Protein AF-A0A3B9CVN1-F1 (afdb_monomer_lite)

Foldseek 3Di:
DDDQDPQLDFSAADDADQDDDPHGDPPQAPVVVAPLRGHNYDNDDPPDPPDADVLLEDPPPQDLVNVVVVVVVVVVVVVVCVVPDDDPVVVRVVSVVVSSNSNSPRPVNVVVRPPD

Structure (mmCIF, N/CA/C/O backbone):
data_AF-A0A3B9CVN1-F1
#
_entry.id   AF-A0A3B9CVN1-F1
#
loop_
_atom_site.group_PDB
_atom_site.id
_atom_site.type_symbol
_atom_site.label_atom_id
_atom_site.label_alt_id
_atom_site.label_comp_id
_atom_site.label_asym_id
_atom_site.label_entity_id
_atom_site.label_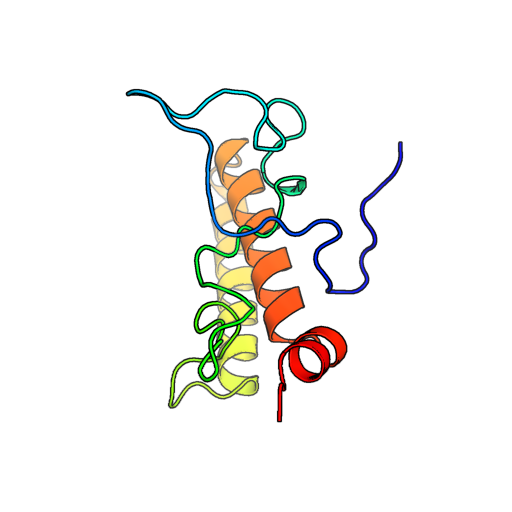seq_id
_atom_site.pdbx_PDB_ins_code
_atom_site.Cartn_x
_atom_site.Cartn_y
_atom_site.Cartn_z
_atom_site.occupancy
_atom_site.B_iso_or_equiv
_atom_site.auth_seq_id
_atom_site.auth_comp_id
_atom_site.auth_asym_id
_atom_site.auth_atom_id
_atom_site.pdbx_PDB_model_num
ATOM 1 N N . HIS A 1 1 ? -24.679 -1.175 -10.386 1.00 41.41 1 HIS A N 1
ATOM 2 C CA . HIS A 1 1 ? -23.515 -0.989 -9.498 1.00 41.41 1 HIS A CA 1
ATOM 3 C C . HIS A 1 1 ? -22.783 -2.318 -9.397 1.00 41.41 1 HIS A C 1
ATOM 5 O O . HIS A 1 1 ? -23.338 -3.246 -8.829 1.00 41.41 1 HIS A O 1
ATOM 11 N N . VAL A 1 2 ? -21.605 -2.449 -10.010 1.00 45.38 2 VAL A N 1
ATOM 12 C CA . VAL A 1 2 ? -20.778 -3.659 -9.881 1.00 45.38 2 VAL A CA 1
ATOM 13 C C . VAL A 1 2 ? -19.935 -3.482 -8.622 1.00 45.38 2 VAL A C 1
ATOM 15 O O . VAL A 1 2 ? -19.047 -2.633 -8.592 1.00 45.38 2 VAL A O 1
ATOM 18 N N . ALA A 1 3 ? -20.279 -4.198 -7.554 1.00 53.81 3 ALA A N 1
ATOM 19 C CA . ALA A 1 3 ? -19.456 -4.237 -6.352 1.00 53.81 3 ALA A CA 1
ATOM 20 C C . ALA A 1 3 ? -18.240 -5.149 -6.608 1.00 53.81 3 ALA A C 1
ATOM 22 O O . ALA A 1 3 ? -18.400 -6.187 -7.256 1.00 53.81 3 ALA A O 1
ATOM 23 N N . PRO A 1 4 ? -17.032 -4.782 -6.147 1.00 57.09 4 PRO A N 1
ATOM 24 C CA . P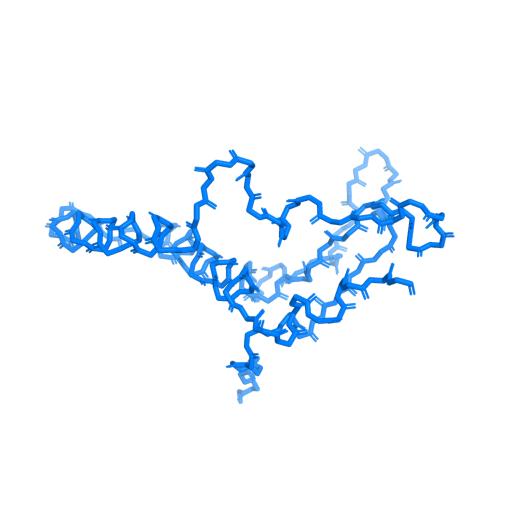RO A 1 4 ? -15.877 -5.667 -6.237 1.00 57.09 4 PRO A CA 1
ATOM 25 C C . PRO A 1 4 ? -16.137 -6.961 -5.451 1.00 57.09 4 PRO A C 1
ATOM 27 O O . PRO A 1 4 ? -16.799 -6.936 -4.416 1.00 57.09 4 PRO A O 1
ATOM 30 N N . ALA A 1 5 ? -15.632 -8.089 -5.956 1.00 59.16 5 ALA A N 1
ATOM 31 C CA . ALA A 1 5 ? -15.805 -9.392 -5.323 1.00 59.16 5 ALA A CA 1
ATOM 32 C C . ALA A 1 5 ? -15.191 -9.403 -3.910 1.00 59.16 5 ALA A C 1
ATOM 34 O O . ALA A 1 5 ? -14.015 -9.083 -3.742 1.00 59.16 5 ALA A O 1
ATOM 35 N N . ASP A 1 6 ? -15.976 -9.796 -2.904 1.00 62.56 6 ASP A N 1
ATOM 36 C CA . ASP A 1 6 ? -15.557 -9.878 -1.495 1.00 62.56 6 ASP A CA 1
ATOM 37 C C . ASP A 1 6 ? -14.891 -11.230 -1.175 1.00 62.56 6 ASP A C 1
ATOM 39 O O . ASP A 1 6 ? -15.142 -11.881 -0.165 1.00 62.56 6 ASP A O 1
ATOM 43 N N . THR A 1 7 ? -14.069 -11.723 -2.102 1.00 62.59 7 THR A N 1
ATOM 44 C CA . THR A 1 7 ? -13.437 -13.051 -2.021 1.00 62.59 7 THR A CA 1
ATOM 45 C C . THR A 1 7 ? -12.090 -13.018 -1.298 1.00 62.59 7 THR A C 1
ATOM 47 O O . THR A 1 7 ? -11.302 -13.957 -1.405 1.00 62.59 7 THR A O 1
ATOM 50 N N . GLY A 1 8 ? -11.781 -11.920 -0.599 1.00 67.38 8 GLY A N 1
ATOM 51 C CA . GLY A 1 8 ? -10.486 -11.707 0.049 1.00 67.38 8 GLY A CA 1
ATOM 52 C C . GLY A 1 8 ? -9.304 -11.602 -0.921 1.00 67.38 8 GLY A C 1
ATOM 53 O O . GLY A 1 8 ? -8.167 -11.681 -0.473 1.00 67.38 8 GLY A O 1
ATOM 54 N N . MET A 1 9 ? -9.557 -11.434 -2.225 1.00 69.94 9 MET A N 1
ATOM 55 C CA . MET A 1 9 ? -8.556 -11.250 -3.283 1.00 69.94 9 MET A CA 1
ATOM 56 C C . MET A 1 9 ? -8.692 -9.846 -3.895 1.00 69.94 9 MET A C 1
ATOM 58 O O . MET A 1 9 ? -9.810 -9.331 -3.997 1.00 69.94 9 MET A O 1
ATOM 62 N N . PRO A 1 10 ? -7.595 -9.215 -4.348 1.00 74.31 10 PRO A N 1
ATOM 63 C CA . PRO A 1 10 ? -7.690 -7.998 -5.141 1.00 74.31 10 PRO A CA 1
ATOM 64 C C . PRO A 1 10 ? -8.401 -8.291 -6.469 1.00 74.31 10 PRO A C 1
ATOM 66 O O . PRO A 1 10 ? -8.105 -9.268 -7.150 1.00 74.31 10 PRO A O 1
ATOM 69 N N . THR A 1 11 ? -9.335 -7.425 -6.858 1.00 77.00 11 THR A N 1
ATOM 70 C CA . THR A 1 11 ? -10.083 -7.553 -8.121 1.00 77.00 11 THR A CA 1
ATOM 71 C C . THR A 1 11 ? -9.287 -7.096 -9.342 1.00 77.00 11 THR A C 1
ATOM 73 O O . THR A 1 11 ? -9.693 -7.357 -10.469 1.00 77.00 11 THR A O 1
ATOM 76 N N . PHE A 1 12 ? -8.186 -6.377 -9.125 1.00 82.31 12 PHE A N 1
ATOM 77 C CA . PHE A 1 12 ? -7.290 -5.873 -10.158 1.00 82.31 12 PHE A CA 1
ATOM 78 C C . PHE A 1 12 ? -5.886 -5.679 -9.565 1.00 82.31 12 PHE A C 1
ATOM 80 O O . PHE A 1 12 ? -5.748 -5.218 -8.427 1.00 82.31 12 PHE A O 1
ATOM 87 N N . VAL A 1 13 ? -4.855 -6.043 -10.329 1.00 84.69 13 VAL A N 1
ATOM 88 C CA . VAL A 1 13 ? -3.438 -5.962 -9.944 1.00 84.69 13 VAL A CA 1
ATOM 89 C C . VAL A 1 13 ? -2.674 -5.287 -11.084 1.00 84.69 13 VAL A C 1
ATOM 91 O O . VAL A 1 13 ? -2.972 -5.546 -12.249 1.00 84.69 13 VAL A O 1
ATOM 94 N N . SER A 1 14 ? -1.704 -4.428 -10.768 1.00 87.12 14 SER A N 1
ATOM 95 C CA . SER A 1 14 ? -0.846 -3.766 -11.759 1.00 87.12 14 SER A CA 1
ATOM 96 C C . SER A 1 14 ? 0.641 -3.919 -11.422 1.00 87.12 14 SER A C 1
ATOM 98 O O . SER A 1 14 ? 1.021 -3.906 -10.253 1.00 87.12 14 SER A O 1
ATOM 100 N N . PHE A 1 15 ? 1.472 -4.061 -12.460 1.00 83.81 15 PHE A N 1
ATOM 101 C CA . PHE A 1 15 ? 2.908 -4.361 -12.382 1.00 83.81 15 PHE A CA 1
ATOM 102 C C . PHE A 1 15 ? 3.704 -3.551 -13.414 1.00 83.81 15 PHE A C 1
ATOM 104 O O . PHE A 1 15 ? 3.149 -3.112 -14.423 1.00 83.81 15 PHE A O 1
ATOM 111 N N . PRO A 1 16 ? 5.034 -3.480 -13.271 1.00 78.31 16 PRO A N 1
ATOM 112 C CA . PRO A 1 16 ? 5.751 -2.952 -12.114 1.00 78.31 16 PRO A CA 1
ATOM 113 C C . PRO A 1 16 ? 5.934 -1.429 -12.208 1.00 78.31 16 PRO A C 1
ATOM 115 O O . PRO A 1 16 ? 6.430 -0.789 -11.284 1.00 78.31 16 PRO A O 1
ATOM 118 N N . HIS A 1 17 ? 5.531 -0.832 -13.331 1.00 80.25 17 HIS 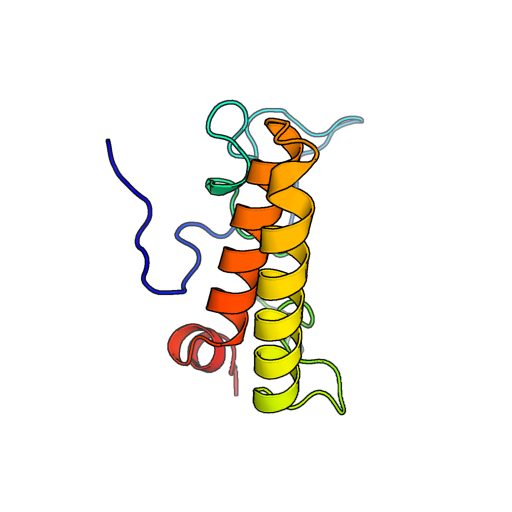A N 1
ATOM 119 C CA . HIS A 1 17 ? 5.850 0.546 -13.669 1.00 80.25 17 HIS A CA 1
ATOM 120 C C . HIS A 1 17 ? 4.613 1.430 -13.586 1.00 80.25 17 HIS A C 1
ATOM 122 O O . HIS A 1 17 ? 3.557 1.109 -14.129 1.00 80.25 17 HIS A O 1
ATOM 128 N N . ARG A 1 18 ? 4.774 2.590 -12.945 1.00 80.00 18 ARG A N 1
ATOM 129 C CA . ARG A 1 18 ? 3.875 3.725 -13.152 1.00 80.00 18 ARG A CA 1
ATOM 130 C C . ARG A 1 18 ? 4.435 4.572 -14.276 1.00 80.00 18 ARG A C 1
ATOM 132 O O . ARG A 1 18 ? 5.604 4.942 -14.246 1.00 80.00 18 ARG A O 1
ATOM 139 N N . ILE A 1 19 ? 3.588 4.904 -15.238 1.00 80.75 19 ILE A N 1
ATOM 140 C CA . ILE A 1 19 ? 3.938 5.829 -16.310 1.00 80.75 19 ILE A CA 1
ATOM 141 C C . ILE A 1 19 ? 4.158 7.200 -15.669 1.00 80.75 19 ILE A C 1
ATOM 143 O O . ILE A 1 19 ? 3.259 7.758 -15.029 1.00 80.75 19 ILE A O 1
ATOM 147 N N . ALA A 1 20 ? 5.363 7.728 -15.808 1.00 83.88 20 ALA A N 1
ATOM 148 C CA . ALA A 1 20 ? 5.711 9.045 -15.314 1.00 83.88 20 ALA A CA 1
ATOM 149 C C . ALA A 1 20 ? 6.697 9.707 -16.274 1.00 83.88 20 ALA A C 1
ATOM 151 O O . ALA A 1 20 ? 7.644 9.070 -16.725 1.00 83.88 20 ALA A O 1
ATOM 152 N N . ASP A 1 21 ? 6.467 10.987 -16.546 1.00 76.44 21 ASP A N 1
ATOM 153 C CA . ASP A 1 21 ? 7.379 11.864 -17.282 1.00 76.44 21 ASP A CA 1
ATOM 154 C C . ASP A 1 21 ? 7.417 13.207 -16.539 1.00 76.44 21 ASP A C 1
ATOM 156 O O . ASP A 1 21 ? 6.572 14.081 -16.730 1.00 76.44 21 ASP A O 1
ATOM 160 N N . GLY A 1 22 ? 8.258 13.280 -15.499 1.00 80.00 22 GLY A N 1
ATOM 161 C CA . GLY A 1 22 ? 8.301 14.387 -14.527 1.00 80.00 22 GLY A CA 1
ATOM 162 C C . GLY A 1 22 ? 7.122 14.446 -13.538 1.00 80.00 22 GLY A C 1
ATOM 163 O O . GLY A 1 22 ? 7.272 14.943 -12.424 1.00 80.00 22 GLY A O 1
ATOM 164 N N . SER A 1 23 ? 5.965 13.882 -13.891 1.00 81.12 23 SER A N 1
ATOM 165 C CA . SER A 1 23 ? 4.808 13.686 -13.010 1.00 81.12 23 SER A CA 1
ATOM 166 C C . SER A 1 23 ? 4.109 12.356 -13.315 1.00 81.12 23 SER A C 1
ATOM 168 O O . SER A 1 23 ? 4.214 11.831 -14.423 1.00 81.12 23 SER A O 1
ATOM 170 N N . THR A 1 24 ? 3.420 11.771 -12.327 1.00 79.38 24 THR A N 1
ATOM 171 C CA . THR A 1 24 ? 2.636 10.543 -12.548 1.00 79.38 24 THR A CA 1
ATOM 172 C C . THR A 1 24 ? 1.446 10.848 -13.453 1.00 79.38 24 THR A C 1
ATOM 174 O O . THR A 1 24 ? 0.629 11.707 -13.119 1.00 79.38 24 THR A O 1
ATOM 177 N N . VAL A 1 25 ? 1.321 10.118 -14.565 1.00 83.00 25 VAL A N 1
ATOM 178 C CA . VAL A 1 25 ? 0.213 10.316 -15.511 1.00 83.00 25 VAL A CA 1
ATOM 179 C C . VAL A 1 25 ? -1.121 9.981 -14.822 1.00 83.00 25 VAL A C 1
ATOM 181 O O . VAL A 1 25 ? -1.229 8.908 -14.212 1.00 83.00 25 VAL A O 1
ATOM 184 N N . PRO A 1 26 ? -2.140 10.860 -14.896 1.00 79.75 26 PRO A N 1
ATOM 185 C CA . PRO A 1 26 ? -3.449 10.611 -14.296 1.00 79.75 26 PRO A CA 1
ATOM 186 C C . PRO A 1 26 ? -4.155 9.408 -14.941 1.00 79.75 26 PRO A C 1
ATOM 188 O O . PRO A 1 26 ? -3.886 9.042 -16.079 1.00 79.75 26 PRO A O 1
ATOM 191 N N . GLY A 1 27 ? -5.079 8.785 -14.204 1.00 80.69 27 GLY A N 1
ATOM 192 C CA . GLY A 1 27 ? -5.864 7.640 -14.695 1.00 80.69 27 GLY A CA 1
ATOM 193 C C . GLY A 1 27 ? -5.220 6.265 -14.488 1.00 80.69 27 GLY A C 1
ATOM 194 O O . GLY A 1 27 ? -5.832 5.256 -14.810 1.00 80.69 27 GLY A O 1
ATOM 195 N N . GLN A 1 28 ? -4.027 6.198 -13.891 1.00 85.50 28 GLN A N 1
ATOM 196 C CA . GLN A 1 28 ? -3.384 4.926 -13.520 1.00 85.50 28 GLN A CA 1
ATOM 197 C C . GLN A 1 28 ? -3.925 4.298 -12.223 1.00 85.50 28 GLN A C 1
ATOM 199 O O . GLN A 1 28 ? -3.498 3.216 -11.826 1.00 85.50 28 GLN A O 1
ATOM 204 N N . GLY A 1 29 ? -4.852 4.982 -11.555 1.00 84.50 29 GLY A N 1
ATOM 205 C CA . GLY A 1 29 ? -5.574 4.499 -10.383 1.00 84.50 29 GLY A CA 1
ATOM 206 C C . GLY A 1 29 ? -7.061 4.825 -10.491 1.00 84.50 29 GLY A C 1
ATOM 207 O O . GLY A 1 29 ? -7.514 5.453 -11.447 1.00 84.50 29 GLY A O 1
ATOM 208 N N . ALA A 1 30 ? -7.818 4.438 -9.478 1.00 82.44 30 ALA A N 1
ATOM 209 C CA . ALA A 1 30 ? -9.265 4.553 -9.392 1.00 82.44 30 ALA A CA 1
ATOM 210 C C . ALA A 1 30 ? -9.790 5.993 -9.398 1.00 82.44 30 ALA A C 1
ATOM 212 O O . ALA A 1 30 ? -10.959 6.208 -9.712 1.00 82.44 30 ALA A O 1
ATOM 213 N N . SER A 1 31 ? -8.947 6.982 -9.084 1.00 83.81 31 SER A N 1
ATOM 214 C CA . SER A 1 31 ? -9.298 8.407 -9.132 1.00 83.81 31 SER A CA 1
ATOM 215 C C . SER A 1 31 ? -10.637 8.680 -8.418 1.00 83.81 31 SER A C 1
ATOM 217 O O . SER A 1 31 ? -10.758 8.413 -7.222 1.00 83.81 31 SER A O 1
ATOM 219 N N . PHE A 1 32 ? -11.652 9.162 -9.142 1.00 80.19 32 PHE A N 1
ATOM 220 C CA . PHE A 1 32 ? -12.990 9.470 -8.635 1.00 80.19 32 PHE A CA 1
ATOM 221 C C . PHE A 1 32 ? -13.739 8.265 -8.043 1.00 80.19 32 PHE A C 1
ATOM 223 O O . PHE A 1 32 ? -14.623 8.460 -7.213 1.00 80.19 32 PHE A O 1
ATOM 230 N N . LEU A 1 33 ? -13.395 7.030 -8.431 1.00 80.94 33 LEU A N 1
ATOM 231 C CA . LEU A 1 33 ? -13.969 5.811 -7.846 1.00 80.94 33 LEU A CA 1
ATOM 232 C C . LEU A 1 33 ? -13.467 5.578 -6.411 1.00 80.94 33 LEU A C 1
ATOM 234 O O . LEU A 1 33 ? -14.084 4.836 -5.651 1.00 80.94 33 LEU A O 1
ATOM 238 N N . GLY A 1 34 ? -12.377 6.241 -6.017 1.00 76.75 34 GLY A N 1
ATOM 239 C CA . GLY A 1 34 ? -11.807 6.175 -4.679 1.00 76.75 34 GLY A CA 1
ATOM 240 C C . GLY A 1 34 ? -10.876 4.982 -4.461 1.00 76.75 34 GLY A C 1
ATOM 241 O O . GLY A 1 34 ? -10.883 3.994 -5.193 1.00 76.75 34 GLY A O 1
ATOM 242 N N . ARG A 1 35 ? -10.071 5.064 -3.395 1.00 71.25 35 ARG A N 1
ATOM 243 C CA . ARG A 1 35 ? -8.981 4.110 -3.108 1.00 71.25 35 ARG A CA 1
ATOM 244 C C . ARG A 1 35 ? -9.420 2.652 -2.957 1.00 71.25 35 ARG A C 1
ATOM 246 O O . ARG A 1 35 ? -8.615 1.757 -3.168 1.00 71.25 35 ARG A O 1
ATOM 253 N N . GLY A 1 36 ? -10.679 2.379 -2.604 1.00 73.50 36 GLY A N 1
ATOM 254 C CA . GLY A 1 36 ? -11.187 1.001 -2.502 1.00 73.50 36 GLY A CA 1
ATOM 255 C C . GLY A 1 36 ? -11.195 0.242 -3.838 1.00 73.50 36 GLY A C 1
ATOM 256 O O . GLY A 1 36 ? -11.206 -0.995 -3.845 1.00 73.50 36 GLY A O 1
ATOM 257 N N . HIS A 1 37 ? -11.162 0.992 -4.942 1.00 79.00 37 HIS A N 1
ATOM 258 C CA . HIS A 1 37 ? -11.116 0.500 -6.313 1.00 79.00 37 HIS A CA 1
ATOM 259 C C . HIS A 1 37 ? -9.719 0.605 -6.941 1.00 79.00 37 HIS A C 1
ATOM 261 O O . HIS A 1 37 ? -9.567 0.239 -8.106 1.00 79.00 37 HIS A O 1
ATOM 267 N N . ASP A 1 38 ? -8.712 1.116 -6.217 1.00 82.56 38 ASP A N 1
ATOM 268 C CA . ASP A 1 38 ? -7.342 1.154 -6.738 1.00 82.56 38 ASP A CA 1
ATOM 269 C C . ASP A 1 38 ? -6.818 -0.277 -6.952 1.00 82.56 38 ASP A C 1
ATOM 271 O O . ASP A 1 38 ? -7.131 -1.171 -6.153 1.00 82.56 38 ASP A O 1
ATOM 275 N N . PRO A 1 39 ? -6.007 -0.516 -8.001 1.00 84.12 39 PRO A N 1
ATOM 276 C CA . PRO A 1 39 ? -5.283 -1.774 -8.133 1.00 84.12 39 PRO A CA 1
ATOM 277 C C . PRO A 1 39 ? -4.406 -2.045 -6.917 1.00 84.12 39 PRO A C 1
ATOM 279 O O . PRO A 1 39 ? -3.799 -1.130 -6.351 1.00 84.12 39 PRO A O 1
ATOM 282 N N . LEU A 1 40 ? -4.210 -3.328 -6.617 1.00 84.56 40 LEU A N 1
ATOM 283 C CA . LEU A 1 40 ? -3.017 -3.732 -5.885 1.00 84.56 40 LEU A CA 1
ATOM 284 C C . LEU A 1 40 ? -1.805 -3.501 -6.799 1.00 84.56 40 LEU A C 1
ATOM 286 O O . LEU A 1 40 ? -1.593 -4.243 -7.755 1.00 84.56 40 LEU A O 1
ATOM 290 N N . PHE A 1 41 ? -1.037 -2.450 -6.530 1.00 84.88 41 PHE A N 1
ATOM 291 C CA . PHE A 1 41 ? 0.178 -2.154 -7.283 1.00 84.88 41 PHE A CA 1
ATOM 292 C C . PHE A 1 41 ? 1.358 -2.942 -6.715 1.00 84.88 41 PHE A C 1
ATOM 294 O O . PHE A 1 41 ? 1.660 -2.847 -5.523 1.00 84.88 41 PHE A O 1
ATOM 301 N N . VAL A 1 42 ? 2.033 -3.691 -7.579 1.00 86.12 42 VAL A N 1
ATOM 302 C CA . VAL A 1 42 ? 3.199 -4.499 -7.241 1.00 86.12 42 VAL A CA 1
ATOM 303 C C . VAL A 1 42 ? 4.417 -3.944 -7.982 1.00 86.12 42 VAL A C 1
ATOM 305 O O . VAL A 1 42 ? 4.499 -4.106 -9.196 1.00 86.12 42 VAL A O 1
ATOM 308 N N . PRO A 1 43 ? 5.355 -3.280 -7.285 1.00 81.81 43 PRO A N 1
ATOM 309 C CA . PRO A 1 43 ? 6.516 -2.656 -7.923 1.00 81.81 43 PRO A CA 1
ATOM 310 C C . PRO A 1 43 ? 7.645 -3.644 -8.256 1.00 81.81 43 PRO A C 1
ATOM 312 O O . PRO A 1 43 ? 8.517 -3.317 -9.056 1.00 81.81 43 PRO A O 1
ATOM 315 N N . ASN A 1 44 ? 7.647 -4.831 -7.645 1.00 82.62 44 ASN A N 1
ATOM 316 C CA . ASN A 1 44 ? 8.680 -5.847 -7.849 1.00 82.62 44 ASN A CA 1
ATOM 317 C C . ASN A 1 44 ? 8.463 -6.564 -9.191 1.00 82.62 44 ASN A C 1
ATOM 319 O O . ASN A 1 44 ? 7.319 -6.732 -9.619 1.00 82.62 44 ASN A O 1
ATOM 323 N N . ASP A 1 45 ? 9.548 -6.999 -9.839 1.00 83.06 45 ASP A N 1
ATOM 324 C CA . ASP A 1 45 ? 9.466 -7.765 -11.087 1.00 83.06 45 ASP A CA 1
ATOM 325 C C . ASP A 1 45 ? 8.897 -9.166 -10.812 1.00 83.06 45 ASP A C 1
ATOM 327 O O . ASP A 1 45 ? 9.556 -9.955 -10.134 1.00 83.06 45 ASP A O 1
ATOM 331 N N . PRO A 1 46 ? 7.706 -9.507 -11.337 1.00 81.88 46 PRO A N 1
ATOM 332 C CA . PRO A 1 46 ? 7.106 -10.824 -11.137 1.00 81.88 46 PRO A CA 1
ATOM 333 C C . PRO A 1 46 ? 7.896 -11.972 -11.782 1.00 81.88 46 PRO A C 1
ATOM 335 O O . PRO A 1 46 ? 7.604 -13.127 -11.491 1.00 81.88 46 PRO A O 1
ATOM 338 N N . ASN A 1 47 ? 8.866 -11.681 -12.658 1.00 83.81 47 ASN A N 1
ATOM 339 C CA . ASN A 1 47 ? 9.712 -12.692 -13.297 1.00 83.81 47 ASN A CA 1
ATOM 340 C C . ASN A 1 47 ? 11.026 -12.946 -12.542 1.00 83.81 47 ASN A C 1
ATOM 342 O O . ASN A 1 47 ? 11.801 -13.812 -12.952 1.00 83.81 47 ASN A O 1
ATOM 346 N N . ALA A 1 48 ? 11.310 -12.189 -11.479 1.00 84.94 48 ALA A N 1
ATOM 347 C CA . ALA A 1 48 ? 12.498 -12.405 -10.667 1.00 84.94 48 ALA A CA 1
ATOM 348 C C . ALA A 1 48 ? 12.403 -13.750 -9.926 1.00 84.94 48 ALA A C 1
ATOM 350 O O . ALA A 1 48 ? 11.339 -14.128 -9.434 1.00 84.94 48 ALA A O 1
ATOM 351 N N . ALA A 1 49 ? 13.520 -14.477 -9.838 1.00 81.62 49 ALA A N 1
ATOM 352 C CA . ALA A 1 49 ? 13.563 -15.790 -9.186 1.00 81.62 49 ALA A CA 1
ATOM 353 C C . ALA A 1 49 ? 13.276 -15.721 -7.672 1.00 81.62 49 ALA A C 1
ATOM 355 O O . ALA A 1 49 ? 12.918 -16.722 -7.063 1.00 81.62 49 ALA A O 1
ATOM 356 N N . ASP A 1 50 ? 13.433 -14.540 -7.082 1.00 81.25 50 ASP A N 1
ATOM 357 C CA . ASP A 1 50 ? 13.184 -14.188 -5.687 1.00 81.25 50 ASP A CA 1
ATOM 358 C C . ASP A 1 50 ? 11.955 -13.273 -5.534 1.00 81.25 50 ASP A C 1
ATOM 360 O O . ASP A 1 50 ? 11.864 -12.487 -4.589 1.00 81.25 50 ASP A O 1
ATOM 364 N N . PHE A 1 51 ? 11.006 -13.330 -6.476 1.00 81.31 51 PHE A N 1
ATOM 365 C CA . PHE A 1 51 ? 9.802 -12.513 -6.398 1.00 81.31 51 PHE A CA 1
ATOM 366 C C . PHE A 1 51 ? 8.975 -12.851 -5.151 1.00 81.31 51 PHE A C 1
ATOM 368 O O . PHE A 1 51 ? 8.311 -13.882 -5.059 1.00 81.31 51 PHE A O 1
ATOM 375 N N . GLU A 1 52 ? 8.956 -11.905 -4.217 1.00 75.88 52 GLU A N 1
ATOM 376 C CA . GLU A 1 52 ? 8.129 -11.942 -3.019 1.00 75.88 52 GLU A CA 1
ATOM 377 C C . GLU A 1 52 ? 7.381 -10.617 -2.832 1.00 75.88 52 GLU A C 1
ATOM 379 O O . GLU A 1 52 ? 7.807 -9.552 -3.295 1.00 75.88 52 GLU A O 1
ATOM 384 N N . LEU A 1 53 ? 6.266 -10.671 -2.095 1.00 76.19 53 LEU A N 1
ATOM 385 C CA . LEU A 1 53 ? 5.494 -9.500 -1.672 1.00 76.19 53 LEU A CA 1
ATOM 386 C C . LEU A 1 53 ? 5.501 -9.383 -0.146 1.00 76.19 53 LEU A C 1
ATOM 388 O O . LEU A 1 53 ? 4.523 -9.770 0.496 1.00 76.19 53 LEU A O 1
ATOM 392 N N . PRO A 1 54 ? 6.557 -8.804 0.457 1.00 66.88 54 PRO A N 1
ATOM 393 C CA . PRO A 1 54 ? 6.667 -8.661 1.907 1.00 66.88 54 PRO A CA 1
ATOM 394 C C . PRO A 1 54 ? 5.473 -7.929 2.528 1.00 66.88 54 PRO A C 1
ATOM 396 O O . PRO A 1 54 ? 5.075 -8.238 3.647 1.00 66.88 54 PRO A O 1
ATOM 399 N N . GLN A 1 55 ? 4.849 -6.999 1.790 1.00 68.00 55 GLN A N 1
ATOM 400 C CA . GLN A 1 55 ? 3.632 -6.301 2.219 1.00 68.00 55 GLN A CA 1
ATOM 401 C C . GLN A 1 55 ? 2.406 -7.211 2.422 1.00 68.00 55 GLN A C 1
ATOM 403 O O . GLN A 1 55 ? 1.445 -6.789 3.065 1.00 68.00 55 GLN A O 1
ATOM 408 N N . LEU A 1 56 ? 2.418 -8.429 1.873 1.00 70.38 56 LEU A N 1
ATOM 409 C CA . LEU A 1 56 ? 1.371 -9.440 2.043 1.00 70.38 56 LEU A CA 1
ATOM 410 C C . LEU A 1 56 ? 1.788 -10.575 2.994 1.00 70.38 56 LEU A C 1
ATOM 412 O O . LEU A 1 56 ? 1.051 -11.550 3.154 1.00 70.38 56 LEU A O 1
ATOM 416 N N . SER A 1 57 ? 2.934 -10.430 3.657 1.00 68.75 57 SER A N 1
ATOM 417 C CA . SER A 1 57 ? 3.446 -11.374 4.643 1.00 68.75 57 SER A CA 1
ATOM 418 C C . SER A 1 57 ? 3.360 -10.784 6.047 1.00 68.75 57 SER A C 1
ATOM 420 O O . SER A 1 57 ? 3.456 -9.573 6.256 1.00 68.75 57 SER A O 1
ATOM 422 N N . LEU A 1 58 ? 3.175 -11.648 7.045 1.00 69.12 58 LEU A N 1
ATOM 423 C CA . LEU A 1 58 ? 3.233 -11.222 8.441 1.00 69.12 58 LEU A CA 1
ATOM 424 C C . LEU A 1 58 ? 4.695 -10.992 8.853 1.00 69.12 58 LEU A C 1
ATOM 426 O O . LEU A 1 58 ? 5.535 -11.846 8.560 1.00 69.12 58 LEU A O 1
ATOM 430 N N . PRO A 1 59 ? 5.014 -9.889 9.561 1.00 72.25 59 PRO A N 1
ATOM 431 C CA . PRO A 1 59 ? 6.340 -9.693 10.134 1.00 72.25 59 PRO A CA 1
ATOM 432 C C . PRO A 1 59 ? 6.736 -10.868 11.033 1.00 72.25 59 PRO A C 1
ATOM 434 O O . PRO A 1 59 ? 5.901 -11.429 11.751 1.00 72.25 59 PRO A O 1
ATOM 437 N N . SER A 1 60 ? 8.022 -11.215 11.037 1.00 69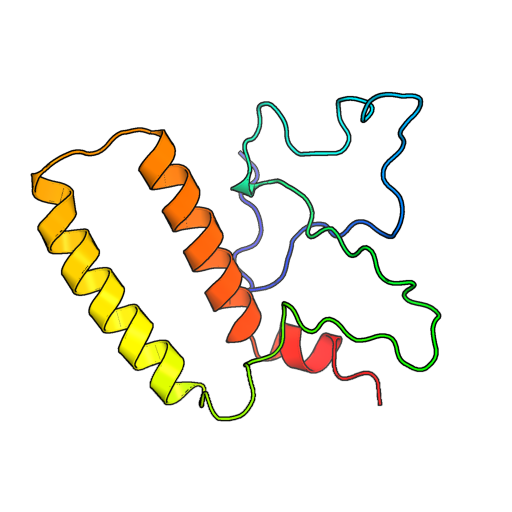.31 60 SER A N 1
ATOM 438 C CA . SER A 1 60 ? 8.552 -12.273 11.897 1.00 69.31 60 SER A CA 1
ATOM 439 C C . SER A 1 60 ? 8.206 -12.004 13.372 1.00 69.31 60 SER A C 1
ATOM 441 O O . SER A 1 60 ? 8.386 -10.905 13.894 1.00 69.31 60 SER A O 1
ATOM 443 N N . GLY A 1 61 ? 7.636 -13.007 14.049 1.00 70.56 61 GLY A N 1
ATOM 444 C CA . GLY A 1 61 ? 7.183 -12.893 15.444 1.00 70.56 61 GLY A CA 1
ATOM 445 C C . GLY A 1 61 ? 5.757 -12.352 15.646 1.00 70.56 61 GLY A C 1
ATOM 446 O O . GLY A 1 61 ? 5.308 -12.228 16.792 1.00 70.56 61 GLY A O 1
ATOM 447 N N . VAL A 1 62 ? 5.013 -12.066 14.570 1.00 75.69 62 VAL A N 1
ATOM 448 C CA . VAL A 1 62 ? 3.571 -11.777 14.627 1.00 75.69 62 VAL A CA 1
ATOM 449 C C . VAL A 1 62 ? 2.796 -12.991 14.122 1.00 75.69 62 VAL A C 1
ATOM 451 O O . VAL A 1 62 ? 2.724 -13.250 12.924 1.00 75.69 62 VAL A O 1
ATOM 454 N N . SER A 1 63 ? 2.200 -13.751 15.044 1.00 80.31 63 SER A N 1
ATOM 455 C CA . SER A 1 63 ? 1.253 -14.803 14.673 1.00 80.31 63 SER A CA 1
ATOM 456 C C . SER A 1 63 ? -0.046 -14.195 14.139 1.00 80.31 63 SER A C 1
ATOM 458 O O . SER A 1 63 ? -0.437 -13.093 14.533 1.00 80.31 63 SER A O 1
ATOM 460 N N . ALA A 1 64 ? -0.760 -14.945 13.297 1.00 76.25 64 ALA A N 1
ATOM 461 C CA . ALA A 1 64 ? -2.092 -14.554 12.833 1.00 76.25 64 ALA A CA 1
ATOM 462 C C . ALA A 1 64 ? -3.054 -14.284 14.008 1.00 76.25 64 ALA A C 1
ATOM 464 O O . ALA A 1 64 ? -3.775 -13.295 13.990 1.00 76.25 64 ALA A O 1
ATOM 465 N N . SER A 1 65 ? -2.981 -15.084 15.081 1.00 77.44 65 SER A N 1
ATOM 466 C CA . SER A 1 65 ? -3.773 -14.859 16.300 1.00 77.44 65 SER A CA 1
ATOM 467 C C . SER A 1 65 ? -3.491 -13.502 16.947 1.00 77.44 65 SER A C 1
ATOM 469 O O . SER A 1 65 ? -4.412 -12.765 17.277 1.00 77.44 65 SER A O 1
ATOM 471 N N . ARG A 1 66 ? -2.214 -13.117 17.057 1.00 80.56 66 ARG A N 1
ATOM 472 C CA . ARG A 1 66 ? -1.813 -11.829 17.631 1.00 80.56 66 ARG A CA 1
ATOM 473 C C . ARG A 1 66 ? -2.255 -10.653 16.759 1.00 80.56 66 ARG A C 1
ATOM 475 O O . ARG A 1 66 ? -2.526 -9.572 17.281 1.00 80.56 66 ARG A O 1
ATOM 482 N N . LEU A 1 67 ? -2.295 -10.839 15.438 1.00 79.44 67 LEU A N 1
ATOM 483 C CA . LEU A 1 67 ? -2.852 -9.850 14.517 1.00 79.44 67 LEU A CA 1
ATOM 484 C C . LEU A 1 67 ? -4.361 -9.685 14.739 1.00 79.44 67 LEU A C 1
ATOM 486 O O . LEU A 1 67 ? -4.831 -8.552 14.849 1.00 79.44 67 LEU A O 1
ATOM 490 N N . ASP A 1 68 ? -5.095 -10.793 14.843 1.00 79.88 68 ASP A N 1
ATOM 491 C CA . ASP A 1 68 ? -6.540 -10.783 15.078 1.00 79.88 68 ASP A CA 1
ATOM 492 C C . ASP A 1 68 ? -6.884 -10.122 16.423 1.00 79.88 68 ASP A C 1
ATOM 494 O O . ASP A 1 68 ? -7.747 -9.244 16.464 1.00 79.88 68 ASP A O 1
ATOM 498 N N . ASP A 1 69 ? -6.135 -10.417 17.490 1.00 81.44 69 ASP A N 1
ATOM 499 C CA . ASP A 1 69 ? -6.304 -9.770 18.800 1.00 81.44 69 ASP A CA 1
ATOM 500 C C . ASP A 1 69 ? -6.113 -8.245 18.716 1.00 81.44 69 ASP A C 1
ATOM 502 O O . ASP A 1 69 ? -6.899 -7.462 19.259 1.00 81.44 69 ASP A O 1
ATOM 506 N N . ARG A 1 70 ? -5.078 -7.792 17.991 1.00 81.94 70 ARG A N 1
ATOM 507 C CA . ARG A 1 70 ? -4.837 -6.357 17.764 1.00 81.94 70 ARG A CA 1
ATOM 508 C C . ARG A 1 70 ? -5.958 -5.718 16.955 1.00 81.94 70 ARG A C 1
ATOM 510 O O . ARG A 1 70 ? -6.313 -4.573 17.233 1.00 81.94 70 ARG A O 1
ATOM 517 N N . ARG A 1 71 ? -6.515 -6.433 15.975 1.00 78.88 71 ARG A N 1
ATOM 518 C CA . ARG A 1 71 ? -7.640 -5.954 15.167 1.00 78.88 71 ARG A CA 1
ATOM 519 C C . ARG A 1 71 ? -8.896 -5.796 16.017 1.00 78.88 71 ARG A C 1
ATOM 521 O O . ARG A 1 71 ? -9.579 -4.781 15.895 1.00 78.88 71 ARG A O 1
ATOM 528 N N . GLU A 1 72 ? -9.197 -6.751 16.889 1.00 83.19 72 GLU A N 1
ATOM 529 C CA . GLU A 1 72 ? -10.345 -6.650 17.796 1.00 83.19 72 GLU A CA 1
ATOM 530 C C . GLU A 1 72 ? -10.194 -5.486 18.781 1.00 83.19 72 GLU A C 1
ATOM 532 O O . GLU A 1 72 ? -11.127 -4.696 18.958 1.00 83.19 72 GLU A O 1
ATOM 537 N N . LEU A 1 73 ? -8.992 -5.287 19.329 1.00 84.25 73 LEU A N 1
ATOM 538 C CA . LEU A 1 73 ? -8.699 -4.123 20.163 1.00 84.25 73 LEU A CA 1
ATOM 539 C C . LEU A 1 73 ? -8.851 -2.804 19.388 1.00 84.25 73 LEU A C 1
ATOM 541 O O . LEU A 1 73 ? -9.477 -1.865 19.877 1.00 84.25 73 LEU A O 1
ATOM 545 N N . GLN A 1 74 ? -8.337 -2.732 18.159 1.00 81.50 74 GLN A N 1
ATOM 546 C CA . GLN A 1 74 ? -8.478 -1.551 17.308 1.00 81.50 74 GLN A CA 1
ATOM 547 C C . GLN A 1 74 ? -9.948 -1.245 17.002 1.00 81.50 74 GLN A C 1
ATOM 549 O O . GLN A 1 74 ? -10.357 -0.091 17.089 1.00 81.50 74 GLN A O 1
ATOM 554 N N . LYS A 1 75 ? -10.776 -2.256 16.708 1.00 80.44 75 LYS A N 1
ATOM 555 C CA . LYS A 1 75 ? -12.225 -2.074 16.508 1.00 80.44 75 LYS A CA 1
ATOM 556 C C . LYS A 1 75 ? -12.916 -1.543 17.760 1.00 80.44 75 LYS A C 1
ATOM 558 O O . LYS A 1 75 ? -13.871 -0.776 17.647 1.00 80.44 75 LYS A O 1
ATOM 563 N N . LEU A 1 76 ? -12.495 -1.972 18.950 1.00 81.94 76 LEU A N 1
ATOM 564 C CA . LEU A 1 76 ? -13.020 -1.454 20.217 1.00 81.94 76 LEU A CA 1
ATOM 565 C C . LEU A 1 76 ? -12.665 0.028 20.394 1.00 81.94 76 LEU A C 1
ATOM 567 O O . LEU A 1 76 ? -13.557 0.832 20.661 1.00 81.94 76 LEU A O 1
ATOM 571 N N . ILE A 1 77 ? -11.407 0.397 20.147 1.00 78.56 77 ILE A N 1
ATOM 572 C CA . ILE A 1 77 ? -10.935 1.789 20.212 1.00 78.56 77 ILE A CA 1
ATOM 573 C C . ILE A 1 77 ? -11.645 2.657 19.164 1.00 78.56 77 ILE A C 1
ATOM 575 O O . ILE A 1 77 ? -12.187 3.705 19.501 1.00 78.56 77 ILE A O 1
ATOM 579 N N . ASN A 1 78 ? -11.727 2.207 17.909 1.00 72.69 78 ASN A N 1
ATOM 580 C CA . ASN A 1 78 ? -12.409 2.930 16.833 1.00 72.69 78 ASN A CA 1
ATOM 581 C C . ASN A 1 78 ? -13.904 3.115 17.125 1.00 72.69 78 ASN A C 1
ATOM 583 O O . ASN A 1 78 ? -14.460 4.168 16.824 1.00 72.69 78 ASN A O 1
ATOM 587 N N . ARG A 1 79 ? -14.570 2.126 17.741 1.00 76.25 79 ARG A N 1
ATOM 588 C CA . ARG A 1 79 ? -15.963 2.269 18.198 1.00 76.25 79 ARG A CA 1
ATOM 589 C C . ARG A 1 79 ? -16.110 3.343 19.274 1.00 76.25 79 ARG A C 1
ATOM 591 O O . ARG A 1 79 ? -17.079 4.092 19.220 1.00 76.25 79 ARG A O 1
ATOM 598 N N . GLN A 1 80 ? -15.161 3.445 20.202 1.00 67.06 80 GLN A N 1
ATOM 599 C CA . GLN A 1 80 ? -15.147 4.505 21.215 1.00 67.06 80 GLN A CA 1
ATOM 600 C C . GLN A 1 80 ? -14.835 5.881 20.597 1.00 67.06 80 GLN A C 1
ATOM 602 O O . GLN A 1 80 ? -15.475 6.869 20.946 1.00 67.06 80 GLN A O 1
ATOM 607 N N . ALA A 1 81 ? -13.929 5.941 19.617 1.00 63.06 81 ALA A N 1
ATOM 608 C CA . ALA A 1 81 ? -13.562 7.167 18.904 1.00 63.06 81 ALA A CA 1
ATOM 609 C C . ALA A 1 81 ? -14.636 7.653 17.911 1.00 63.06 81 ALA A C 1
ATOM 611 O O . ALA A 1 81 ? -14.737 8.849 17.645 1.00 63.06 81 ALA A O 1
ATOM 612 N N . LYS A 1 82 ? -15.492 6.757 17.396 1.00 59.00 82 LYS A N 1
ATOM 613 C CA . LYS A 1 82 ? -16.603 7.090 16.482 1.00 59.00 82 LYS A CA 1
ATOM 614 C C . LYS A 1 82 ? -17.653 8.026 17.083 1.00 59.00 82 LYS A 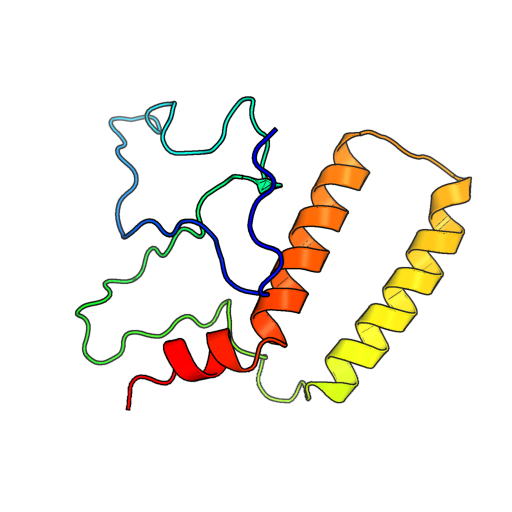C 1
ATOM 616 O O . LYS A 1 82 ? -18.445 8.579 16.319 1.00 59.00 82 LYS A O 1
ATOM 621 N N . GLY A 1 83 ? -17.671 8.182 18.409 1.00 55.44 83 GLY A N 1
ATOM 622 C CA . GLY A 1 83 ? -18.485 9.179 19.101 1.00 55.44 83 GLY A CA 1
ATOM 623 C C . GLY A 1 83 ? -17.919 10.602 19.040 1.00 55.44 83 GLY A C 1
ATOM 624 O O . GLY A 1 83 ? -18.624 11.521 19.440 1.00 55.44 83 GLY A O 1
ATOM 625 N N . LEU A 1 84 ? -16.682 10.791 18.558 1.00 54.69 84 LEU A N 1
ATOM 626 C CA . LEU A 1 84 ? -15.963 12.065 18.664 1.00 54.69 84 LEU A CA 1
ATOM 627 C C . LEU A 1 84 ? -15.689 12.782 17.335 1.00 54.69 84 LEU A C 1
ATOM 629 O O . LEU A 1 84 ? -15.616 14.000 17.367 1.00 54.69 84 LEU A O 1
ATOM 633 N N . ASP A 1 85 ? -15.604 12.106 16.184 1.00 55.81 85 ASP A N 1
ATOM 634 C CA . ASP A 1 85 ? -15.738 12.765 14.870 1.00 55.81 85 ASP A CA 1
ATOM 635 C C . ASP A 1 85 ? -15.738 11.733 13.726 1.00 55.81 85 ASP A C 1
ATOM 637 O O . ASP A 1 85 ? -14.914 10.818 13.711 1.00 55.81 85 ASP A O 1
ATOM 641 N N . GLN A 1 86 ? -16.630 11.859 12.736 1.00 58.25 86 GLN A N 1
ATOM 642 C CA . GLN A 1 86 ? -16.673 10.965 11.561 1.00 58.25 86 GLN A CA 1
ATOM 643 C C . GLN A 1 86 ? -16.511 11.737 10.250 1.00 58.25 86 GLN A C 1
ATOM 645 O O . GLN A 1 86 ? -17.439 11.832 9.436 1.00 58.25 86 GLN A O 1
ATOM 650 N N . THR A 1 87 ? -15.300 12.234 10.006 1.00 59.94 87 THR A N 1
ATOM 651 C CA . THR A 1 87 ? -14.929 12.837 8.721 1.00 59.94 87 THR A CA 1
ATOM 652 C C . THR A 1 87 ? -14.831 11.776 7.613 1.00 59.94 87 THR A C 1
ATOM 654 O O . THR A 1 87 ? -14.534 10.602 7.851 1.00 59.94 87 THR A O 1
ATOM 657 N N . ALA A 1 88 ? -15.096 12.169 6.364 1.00 56.41 88 ALA A N 1
ATOM 658 C CA . ALA A 1 88 ? -15.086 11.257 5.214 1.00 56.41 88 ALA A CA 1
ATOM 659 C C . ALA A 1 88 ? -13.703 10.625 4.946 1.00 56.41 88 ALA A C 1
ATOM 661 O O . ALA A 1 88 ? -13.623 9.487 4.484 1.00 56.41 88 ALA A O 1
ATOM 662 N N . ALA A 1 89 ? -12.618 11.328 5.287 1.00 58.22 89 ALA A N 1
ATOM 663 C CA . ALA A 1 89 ? -11.250 10.831 5.145 1.00 58.22 89 ALA A CA 1
ATOM 664 C C . ALA A 1 89 ? -10.953 9.637 6.072 1.00 58.22 89 ALA A C 1
ATOM 666 O O . ALA A 1 89 ? -10.299 8.685 5.646 1.00 58.22 89 ALA A O 1
ATOM 667 N N . ALA A 1 90 ? -11.486 9.644 7.301 1.00 59.81 90 ALA A N 1
ATOM 668 C CA . ALA A 1 90 ? -11.310 8.549 8.256 1.00 59.81 90 ALA A CA 1
ATOM 669 C C . ALA A 1 90 ? -11.959 7.242 7.760 1.00 59.81 90 ALA A C 1
ATOM 671 O O . ALA A 1 90 ? -11.346 6.179 7.821 1.00 59.81 90 ALA A O 1
ATOM 672 N N . ARG A 1 91 ? -13.154 7.328 7.156 1.00 60.75 91 ARG A N 1
ATOM 673 C CA . ARG A 1 91 ? -13.868 6.154 6.611 1.00 60.75 91 ARG A CA 1
ATOM 674 C C . ARG A 1 91 ? -13.116 5.483 5.457 1.00 60.75 91 ARG A C 1
ATOM 676 O O . ARG A 1 91 ? -13.157 4.264 5.323 1.00 60.75 91 ARG A O 1
ATOM 683 N N . GLY A 1 92 ? -12.433 6.270 4.622 1.00 61.06 92 GLY A N 1
ATOM 684 C CA . GLY A 1 92 ? -11.631 5.742 3.514 1.00 61.06 92 GLY A CA 1
ATOM 685 C C . GLY A 1 92 ? -10.378 4.990 3.976 1.00 61.06 92 GLY A C 1
ATOM 686 O O . GLY A 1 92 ? -9.970 4.029 3.325 1.00 61.06 92 GLY A O 1
ATOM 687 N N . LEU A 1 93 ? -9.787 5.403 5.103 1.00 64.31 93 LEU A N 1
ATOM 688 C CA . LEU A 1 93 ? -8.636 4.729 5.706 1.00 64.31 93 LEU A CA 1
ATOM 689 C C . LEU A 1 93 ? -9.036 3.370 6.305 1.00 64.31 93 LEU A C 1
ATOM 691 O O . LEU A 1 93 ? -8.351 2.376 6.064 1.00 64.31 93 LEU A O 1
ATOM 695 N N . ASP A 1 94 ? -10.170 3.324 7.012 1.00 66.75 94 ASP A N 1
ATOM 696 C CA . ASP A 1 94 ? -10.706 2.099 7.620 1.00 66.75 94 ASP A CA 1
ATOM 697 C C . ASP A 1 94 ? -10.971 1.009 6.567 1.00 66.75 94 ASP A C 1
ATOM 699 O O . ASP A 1 94 ? -10.510 -0.122 6.719 1.00 66.75 94 ASP A O 1
ATOM 703 N N . ALA A 1 95 ? -11.630 1.352 5.453 1.00 67.38 95 ALA A N 1
ATOM 704 C CA . ALA A 1 95 ? -11.945 0.389 4.393 1.00 67.38 95 ALA A CA 1
ATOM 705 C C . ALA A 1 95 ? -10.688 -0.207 3.727 1.00 67.38 95 ALA A C 1
ATOM 707 O O . ALA A 1 95 ? -10.653 -1.393 3.390 1.00 67.38 95 ALA A O 1
ATOM 708 N N . TYR A 1 96 ? -9.635 0.598 3.549 1.00 67.62 96 TYR A N 1
ATOM 709 C CA . TYR A 1 96 ? -8.360 0.119 3.009 1.00 67.62 96 TYR A CA 1
ATOM 710 C C . TYR A 1 96 ? -7.671 -0.844 3.982 1.00 67.62 96 TYR A C 1
ATOM 712 O O . TYR A 1 96 ? -7.178 -1.898 3.578 1.00 67.62 96 TYR A O 1
ATOM 720 N N . TYR A 1 97 ? -7.677 -0.502 5.272 1.00 67.12 97 TYR A N 1
ATOM 721 C CA . TYR A 1 97 ? -7.074 -1.317 6.320 1.00 67.12 97 TYR A CA 1
ATOM 722 C C . TYR A 1 97 ? -7.797 -2.662 6.485 1.00 67.12 97 TYR A C 1
ATOM 724 O O . TYR A 1 97 ? -7.157 -3.712 6.553 1.00 67.12 97 TYR A O 1
ATOM 732 N N . GLU A 1 98 ? -9.133 -2.663 6.461 1.00 71.88 98 GLU A N 1
ATOM 733 C CA . GLU A 1 98 ? -9.935 -3.890 6.502 1.00 71.88 98 GLU A CA 1
ATOM 734 C C . GLU A 1 98 ? -9.657 -4.809 5.309 1.00 71.88 98 GLU A C 1
ATOM 736 O O . GLU A 1 98 ? -9.491 -6.019 5.495 1.00 71.88 98 GLU A O 1
ATOM 741 N N . LYS A 1 99 ? -9.539 -4.241 4.103 1.00 70.56 99 LYS A N 1
ATOM 742 C CA . LYS A 1 99 ? -9.218 -4.997 2.889 1.00 70.56 99 LYS A CA 1
ATOM 743 C C . LYS A 1 99 ? -7.803 -5.574 2.936 1.00 70.56 99 LYS A C 1
ATOM 745 O O . LYS A 1 99 ? -7.621 -6.741 2.599 1.00 70.56 99 LYS A O 1
ATOM 750 N N . ALA A 1 100 ? -6.821 -4.808 3.415 1.00 70.56 100 ALA A N 1
ATOM 751 C CA . ALA A 1 100 ? -5.453 -5.289 3.607 1.00 70.56 100 ALA A CA 1
ATOM 752 C C . ALA A 1 100 ? -5.397 -6.490 4.565 1.00 70.56 100 ALA A C 1
ATOM 754 O O . ALA A 1 100 ? -4.824 -7.521 4.218 1.00 70.56 100 ALA A O 1
ATOM 755 N N . ILE A 1 101 ? -6.065 -6.415 5.722 1.00 71.69 101 ILE A N 1
ATOM 756 C CA . ILE A 1 101 ? -6.112 -7.546 6.662 1.00 71.69 101 ILE A CA 1
ATOM 757 C C . ILE A 1 101 ? -6.859 -8.741 6.062 1.00 71.69 101 ILE A C 1
ATOM 759 O O . ILE A 1 101 ? -6.440 -9.882 6.246 1.00 71.69 101 ILE A O 1
ATOM 763 N N . SER A 1 102 ? -7.952 -8.506 5.330 1.00 73.44 102 SER A N 1
ATOM 764 C CA . SER A 1 102 ? -8.667 -9.587 4.644 1.00 73.44 102 SER A CA 1
ATOM 765 C C . SER A 1 102 ? -7.768 -10.330 3.655 1.00 73.44 102 SER A C 1
ATOM 767 O O . SER A 1 102 ? -7.862 -11.552 3.563 1.00 73.44 102 SER A O 1
ATOM 769 N N . MET A 1 103 ? -6.895 -9.617 2.937 1.00 70.94 103 MET A N 1
ATOM 770 C CA . MET A 1 103 ? -5.937 -10.231 2.017 1.00 70.94 103 MET A CA 1
ATOM 771 C C . MET A 1 103 ? -4.863 -11.027 2.771 1.00 70.94 103 MET A C 1
ATOM 773 O O . MET A 1 103 ? -4.602 -12.169 2.407 1.00 70.94 103 MET A O 1
ATOM 777 N N . LEU A 1 104 ? -4.312 -10.486 3.866 1.00 69.94 104 LEU A N 1
ATOM 778 C CA . LEU A 1 104 ? -3.322 -11.179 4.711 1.00 69.94 104 LEU A CA 1
ATOM 779 C C . LEU A 1 104 ? -3.869 -12.478 5.327 1.00 69.94 104 LEU A C 1
ATOM 781 O O . LEU A 1 104 ? -3.182 -13.500 5.380 1.00 69.94 104 LEU A O 1
ATOM 785 N N . ASN A 1 105 ? -5.127 -12.459 5.775 1.00 67.19 105 ASN A N 1
ATOM 786 C CA . ASN A 1 105 ? -5.762 -13.613 6.410 1.00 67.19 105 ASN A CA 1
ATOM 787 C C . ASN A 1 105 ? -6.314 -14.630 5.390 1.00 67.19 105 ASN A C 1
ATOM 789 O O . ASN A 1 105 ? -6.537 -15.795 5.746 1.00 67.19 105 ASN A O 1
ATOM 793 N N . SER A 1 106 ? -6.487 -14.246 4.121 1.00 75.94 106 SER A N 1
ATOM 7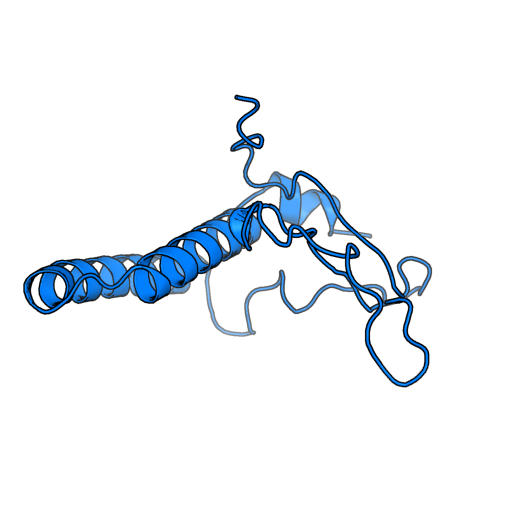94 C CA . SER A 1 106 ? -7.012 -15.119 3.066 1.00 75.94 106 SER A CA 1
ATOM 795 C C . SER A 1 106 ? -6.075 -16.299 2.786 1.00 75.94 106 SER A C 1
ATOM 797 O O . SER A 1 106 ? -4.871 -16.143 2.571 1.00 75.94 106 SER A O 1
ATOM 799 N N . ARG A 1 107 ? -6.629 -17.520 2.801 1.00 69.69 107 ARG A N 1
ATOM 800 C CA . ARG A 1 107 ? -5.886 -18.735 2.423 1.00 69.69 107 ARG A CA 1
ATOM 801 C C . ARG A 1 107 ? -5.612 -18.768 0.922 1.00 69.69 107 ARG A C 1
ATOM 803 O O . ARG A 1 107 ? -4.530 -19.186 0.530 1.00 69.69 107 ARG A O 1
ATOM 810 N N . GLN A 1 108 ? -6.553 -18.287 0.109 1.00 70.00 108 GLN A N 1
ATOM 811 C CA . GLN A 1 108 ? -6.401 -18.215 -1.342 1.00 70.00 108 GLN A CA 1
ATOM 812 C C . GLN A 1 108 ? -5.277 -17.249 -1.743 1.00 70.00 108 GLN A C 1
ATOM 814 O O . GLN A 1 108 ? -4.454 -17.614 -2.575 1.00 70.00 108 GLN A O 1
ATOM 819 N N . VAL A 1 109 ? -5.187 -16.070 -1.106 1.00 71.12 109 VAL A N 1
ATOM 820 C CA . VAL A 1 109 ? -4.082 -15.114 -1.339 1.00 71.12 109 VAL A CA 1
ATOM 821 C C . VAL A 1 109 ? -2.747 -15.755 -0.973 1.00 71.12 109 VAL A C 1
ATOM 823 O O . VAL A 1 109 ? -1.831 -15.775 -1.788 1.00 71.12 109 VAL A O 1
ATOM 826 N N . ARG A 1 110 ? -2.642 -16.335 0.230 1.00 66.69 110 ARG A N 1
ATOM 827 C CA . ARG A 1 110 ? -1.403 -16.982 0.691 1.00 66.69 110 ARG A CA 1
ATOM 828 C C . ARG A 1 110 ? -0.960 -18.134 -0.210 1.00 66.69 110 ARG A C 1
ATOM 830 O O . ARG A 1 110 ? 0.233 -18.314 -0.404 1.00 66.69 110 ARG A O 1
ATOM 837 N N . GLN A 1 111 ? -1.898 -18.897 -0.766 1.00 68.88 111 GLN A N 1
ATOM 838 C CA . GLN A 1 111 ? -1.589 -19.993 -1.682 1.00 68.88 111 GLN A CA 1
ATOM 839 C C . GLN A 1 111 ? -1.196 -19.497 -3.080 1.00 68.88 111 GLN A C 1
ATOM 841 O O . GLN A 1 111 ? -0.297 -20.068 -3.682 1.00 68.88 111 GLN A O 1
ATOM 846 N N . ALA A 1 112 ? -1.821 -18.425 -3.577 1.00 67.44 112 ALA A N 1
ATOM 847 C CA . ALA A 1 112 ? -1.485 -17.824 -4.869 1.00 67.44 112 ALA A CA 1
ATOM 848 C C . ALA A 1 112 ? -0.082 -17.189 -4.896 1.00 67.44 112 ALA A C 1
ATOM 850 O O . ALA A 1 112 ? 0.529 -17.127 -5.957 1.00 67.44 112 ALA A O 1
ATOM 851 N N . PHE A 1 113 ? 0.424 -16.738 -3.743 1.00 62.88 113 PHE A N 1
ATOM 852 C CA . PHE A 1 113 ? 1.767 -16.160 -3.597 1.00 62.88 113 PHE A CA 1
ATOM 853 C C . PHE A 1 113 ? 2.806 -17.123 -3.006 1.00 62.88 113 PHE A C 1
ATOM 855 O O . PHE A 1 113 ? 3.958 -16.736 -2.835 1.00 62.88 113 PHE A O 1
ATOM 862 N N . ASN A 1 114 ? 2.437 -18.375 -2.721 1.00 63.91 114 ASN A N 1
ATOM 863 C CA . ASN A 1 114 ? 3.406 -19.422 -2.409 1.00 63.91 114 ASN A CA 1
ATOM 864 C C . ASN A 1 114 ? 3.979 -19.975 -3.724 1.00 63.91 114 ASN A C 1
ATOM 866 O O . ASN A 1 114 ? 3.546 -21.021 -4.208 1.00 63.91 114 ASN A O 1
ATOM 870 N N . LEU A 1 115 ? 4.891 -19.216 -4.332 1.00 53.09 115 LEU A N 1
ATOM 871 C CA . LEU A 1 115 ? 5.607 -19.579 -5.555 1.00 53.09 115 LEU A CA 1
ATOM 872 C C . LEU A 1 115 ? 6.803 -20.458 -5.168 1.00 53.09 115 LEU A C 1
ATOM 874 O O . LEU A 1 115 ? 7.918 -19.974 -5.007 1.00 53.09 115 LEU A O 1
ATOM 878 N N . SER A 1 116 ? 6.525 -21.737 -4.909 1.00 47.84 116 SER A N 1
ATOM 879 C CA . SER A 1 116 ? 7.552 -22.783 -4.773 1.00 47.84 116 SER A CA 1
ATOM 880 C C . SER A 1 116 ? 8.010 -23.274 -6.141 1.00 47.84 116 SER A C 1
ATOM 882 O O . SER A 1 116 ? 7.126 -23.417 -7.018 1.00 47.84 116 SER A O 1
#

Radius of gyration: 16.64 Å; chains: 1; bounding box: 37×37×38 Å

Secondary structure (DSSP, 8-state):
--PPP-SSS-S-EE-S---EESEEPTTSS-GGG-GGGS-EE--S-TTSTT---GGGSPPTT--HHHHHHHHHHHHHHHHHHTTT---HHHHHHHHHHHHHHHHHH-HHHHHHT---

Sequence (116 aa):
HVAPADTGMPTFVSFPHRIADGSTVPGQGASFLGRGHDPLFVPNDPNAADFELPQLSLPSGVSASRLDDRRELQKLINRQAKGLDQTAAARGLDAYYEKAISMLNSRQVRQAFNLS

pLDDT: mean 72.92, std 9.95, range [41.41, 87.12]